Protein AF-A0A7V2SRT3-F1 (afdb_monomer)

Secondary structure (DSSP, 8-state):
-HHHHHHHHHSS-HHHHHHHHHHHHHHHHHTSTTS-HHHHHHHTT-S-HHHHHHHHHHHHSS-GGGT-----

Foldseek 3Di:
DVQVVCCVPVVDHPVVVLLVQLLVQLVVVLVVLPDDLVVSCVVSPHPDSVVSQVSNCVVPVDGSVVSRPDPD

Sequence (72 aa):
ALYRKVKKELNISPSNYIQKIRLEIAKQLLDKKSITVSEIAYASGFESLSYFSKSFKNKYGHKPSSISANSH

Radius of gyration: 13.69 Å; Cα contacts (8 Å, |Δi|>4): 60; chains: 1; bounding box: 29×21×43 Å

Mean predicted aligned error: 7.66 Å

pLDDT: mean 81.16, std 14.63, range [42.75, 94.81]

Structure (mmCIF, N/CA/C/O backbone):
data_AF-A0A7V2SRT3-F1
#
_entry.id   AF-A0A7V2SRT3-F1
#
loop_
_atom_site.group_PDB
_atom_site.id
_atom_site.type_symbol
_atom_site.label_atom_id
_atom_site.label_alt_id
_atom_site.label_comp_id
_atom_site.label_asym_id
_atom_site.label_entity_id
_atom_site.label_seq_id
_atom_site.pdbx_PDB_ins_code
_atom_site.Cartn_x
_atom_site.Cartn_y
_atom_site.Cartn_z
_atom_site.occupancy
_atom_site.B_iso_or_equiv
_atom_site.auth_seq_id
_atom_site.auth_comp_id
_atom_si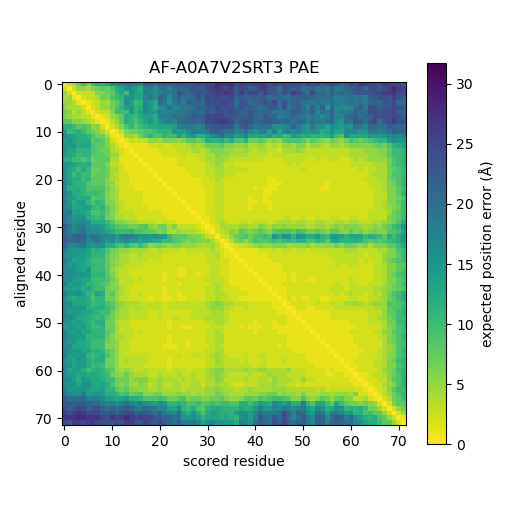te.auth_asym_id
_atom_site.auth_atom_id
_atom_site.pdbx_PDB_model_num
ATOM 1 N N . ALA A 1 1 ? 10.416 -7.429 -26.352 1.00 57.81 1 ALA A N 1
ATOM 2 C CA . ALA A 1 1 ? 10.146 -6.181 -27.107 1.00 57.81 1 ALA A CA 1
ATOM 3 C C . ALA A 1 1 ? 9.227 -5.203 -26.355 1.00 57.81 1 ALA A C 1
ATOM 5 O O . ALA A 1 1 ? 9.582 -4.033 -26.250 1.00 57.81 1 ALA A O 1
ATOM 6 N N . LEU A 1 2 ? 8.106 -5.658 -25.774 1.00 61.41 2 LEU A N 1
ATOM 7 C CA . LEU A 1 2 ? 7.123 -4.796 -25.091 1.00 61.41 2 LEU A CA 1
ATOM 8 C C . LEU A 1 2 ? 7.696 -4.027 -23.879 1.00 61.41 2 LEU A C 1
ATOM 10 O O . LEU A 1 2 ? 7.485 -2.825 -23.746 1.00 61.41 2 LEU A O 1
ATOM 14 N N . TYR A 1 3 ? 8.533 -4.690 -23.073 1.00 56.81 3 TYR A N 1
ATOM 15 C CA . TYR A 1 3 ? 9.164 -4.126 -21.868 1.00 56.81 3 TYR A CA 1
ATOM 16 C C . TYR A 1 3 ? 9.981 -2.846 -22.130 1.00 56.81 3 TYR A C 1
ATOM 18 O O . TYR A 1 3 ? 10.021 -1.930 -21.311 1.00 56.81 3 TYR A O 1
ATOM 26 N N . ARG A 1 4 ? 10.621 -2.761 -23.304 1.00 58.38 4 ARG A N 1
ATOM 27 C CA . ARG A 1 4 ? 11.484 -1.633 -23.686 1.00 58.38 4 ARG A CA 1
ATOM 28 C C . ARG A 1 4 ? 10.686 -0.419 -24.167 1.00 58.38 4 ARG A C 1
ATOM 30 O O . ARG A 1 4 ? 11.120 0.702 -23.931 1.00 58.38 4 ARG A O 1
ATOM 37 N N . LYS A 1 5 ? 9.538 -0.639 -24.818 1.00 58.28 5 LYS A N 1
ATOM 38 C CA . LYS A 1 5 ? 8.657 0.437 -25.306 1.00 58.28 5 LYS A CA 1
ATOM 39 C C . LYS A 1 5 ? 7.970 1.154 -24.140 1.00 58.28 5 LYS A C 1
ATOM 41 O O . LYS A 1 5 ? 8.046 2.371 -24.056 1.00 58.28 5 LYS A O 1
ATOM 46 N N . VAL A 1 6 ? 7.437 0.389 -23.185 1.00 58.59 6 VAL A N 1
ATOM 47 C CA . VAL A 1 6 ? 6.782 0.917 -21.971 1.00 58.59 6 VAL A CA 1
ATOM 48 C C . VAL A 1 6 ? 7.748 1.776 -21.142 1.00 58.59 6 VAL A C 1
ATOM 50 O O . VAL A 1 6 ? 7.390 2.869 -20.714 1.00 58.59 6 VAL A O 1
ATOM 53 N N . LYS A 1 7 ? 9.005 1.337 -20.980 1.00 51.81 7 LYS A N 1
ATOM 54 C CA . LYS A 1 7 ? 10.029 2.091 -20.234 1.00 51.81 7 LYS A CA 1
ATOM 55 C C . LYS A 1 7 ? 10.418 3.416 -20.911 1.00 51.81 7 LYS A C 1
ATOM 57 O O . LYS A 1 7 ? 10.767 4.362 -20.214 1.00 51.81 7 LYS A O 1
ATOM 62 N N . LYS A 1 8 ? 10.388 3.473 -22.249 1.00 56.59 8 LYS A N 1
ATOM 63 C CA . LYS A 1 8 ? 10.829 4.641 -23.029 1.00 56.59 8 LYS A CA 1
ATOM 64 C C . LYS A 1 8 ? 9.771 5.749 -23.091 1.00 56.59 8 LYS A C 1
ATOM 66 O O . LYS A 1 8 ? 10.147 6.908 -23.183 1.00 56.59 8 L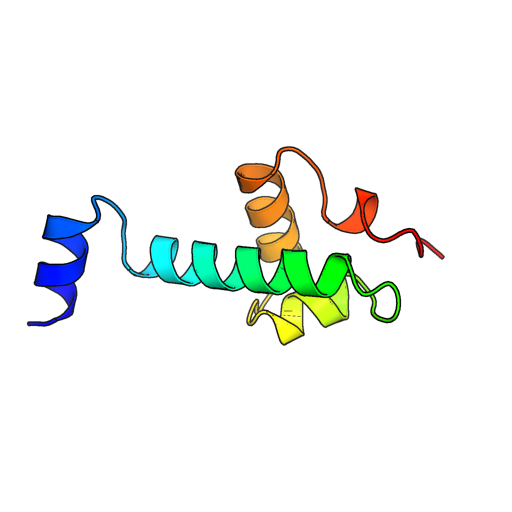YS A O 1
ATOM 71 N N . GLU A 1 9 ? 8.485 5.404 -23.014 1.00 58.09 9 GLU A N 1
ATOM 72 C CA . GLU A 1 9 ? 7.394 6.388 -23.110 1.00 58.09 9 GLU A CA 1
ATOM 73 C C . GLU A 1 9 ? 6.851 6.863 -21.759 1.00 58.09 9 GLU A C 1
ATOM 75 O O . GLU A 1 9 ? 6.374 7.987 -21.660 1.00 58.09 9 GLU A O 1
ATOM 80 N N . LEU A 1 10 ? 6.937 6.048 -20.701 1.00 61.19 10 LEU A N 1
ATOM 81 C CA . LEU A 1 10 ? 6.297 6.379 -19.420 1.00 61.19 10 LEU A CA 1
ATOM 82 C C . LEU A 1 10 ? 7.261 6.917 -18.352 1.00 61.19 10 LEU A C 1
ATOM 84 O O . LEU A 1 10 ? 6.811 7.290 -17.273 1.00 61.19 10 LEU A O 1
ATOM 88 N N . ASN A 1 11 ? 8.573 6.951 -18.617 1.00 65.75 11 ASN A N 1
ATOM 89 C CA . ASN A 1 11 ? 9.630 7.357 -17.671 1.00 65.75 11 ASN A CA 1
ATOM 90 C C . ASN A 1 11 ? 9.564 6.663 -16.287 1.00 65.75 11 ASN A C 1
ATOM 92 O O . ASN A 1 11 ? 10.199 7.081 -15.321 1.00 65.75 11 ASN A O 1
ATOM 96 N N . ILE A 1 12 ? 8.798 5.574 -16.192 1.00 69.44 12 ILE A N 1
ATOM 97 C CA . ILE A 1 12 ? 8.593 4.762 -14.997 1.00 69.44 12 ILE A CA 1
ATOM 98 C C . ILE A 1 12 ? 8.841 3.299 -15.349 1.00 69.44 12 ILE A C 1
ATOM 100 O O . ILE A 1 12 ? 8.570 2.835 -16.459 1.00 69.44 12 ILE A O 1
ATOM 104 N N . SER A 1 13 ? 9.367 2.554 -14.381 1.00 82.69 13 SER A N 1
ATOM 105 C CA . SER A 1 13 ? 9.466 1.100 -14.486 1.00 82.69 13 SER A CA 1
ATOM 106 C C . SER A 1 13 ? 8.065 0.488 -14.659 1.00 82.69 13 SER A C 1
ATOM 108 O O . SER A 1 13 ? 7.135 0.941 -13.984 1.00 82.69 13 SER A O 1
ATOM 110 N N . PRO A 1 14 ? 7.897 -0.571 -15.472 1.00 79.06 14 PRO A N 1
ATOM 111 C CA . PRO A 1 14 ? 6.653 -1.341 -15.536 1.00 79.06 14 PRO A CA 1
ATOM 112 C C . PRO A 1 14 ? 6.128 -1.756 -14.153 1.00 79.06 14 PRO A C 1
ATOM 114 O O . PRO A 1 14 ? 4.929 -1.677 -13.899 1.00 79.06 14 PRO A O 1
ATOM 117 N N . SER A 1 15 ? 7.020 -2.095 -13.219 1.00 84.19 15 SER A N 1
ATOM 118 C CA . SER A 1 15 ? 6.656 -2.420 -11.834 1.00 84.19 15 SER A CA 1
ATOM 119 C C . SER A 1 15 ? 6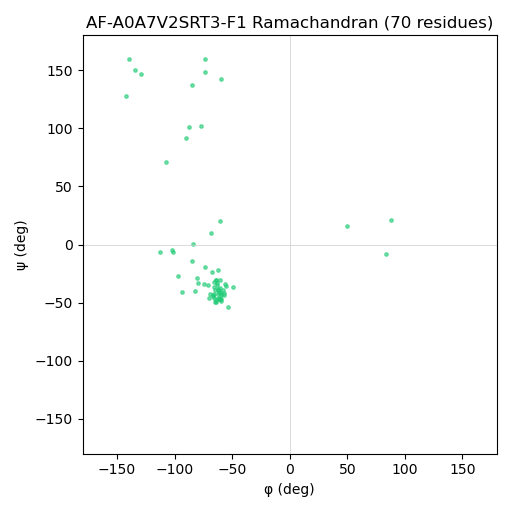.009 -1.238 -11.103 1.00 84.19 15 SER A C 1
ATOM 121 O O . SER A 1 15 ? 5.047 -1.425 -10.364 1.00 84.19 15 SER A O 1
ATOM 123 N N . ASN A 1 16 ? 6.487 -0.012 -11.343 1.00 85.94 16 ASN A N 1
ATOM 124 C CA . ASN A 1 16 ? 5.911 1.201 -10.753 1.00 85.94 16 ASN A CA 1
ATOM 125 C C . ASN A 1 16 ? 4.545 1.517 -11.367 1.00 85.94 16 ASN A C 1
ATOM 127 O O . ASN A 1 16 ? 3.652 1.989 -10.668 1.00 85.94 16 ASN A O 1
ATOM 131 N N . TYR A 1 17 ? 4.369 1.240 -12.661 1.00 87.44 17 TYR A N 1
ATOM 132 C CA . TYR A 1 17 ? 3.079 1.402 -13.323 1.00 87.44 17 TYR A CA 1
ATOM 133 C C . TYR A 1 17 ? 2.034 0.424 -12.771 1.00 87.44 17 TYR A C 1
ATOM 135 O O . TYR A 1 17 ? 0.945 0.844 -12.391 1.00 87.44 17 TYR A O 1
ATOM 143 N N . ILE A 1 18 ? 2.397 -0.854 -12.619 1.00 89.81 18 ILE A N 1
ATOM 144 C CA . ILE A 1 18 ? 1.534 -1.860 -11.982 1.00 89.81 18 ILE A CA 1
ATOM 145 C C . ILE A 1 18 ? 1.210 -1.441 -10.547 1.00 89.81 18 ILE A C 1
ATOM 147 O O . ILE A 1 18 ? 0.047 -1.444 -10.157 1.00 89.81 18 ILE A O 1
ATOM 151 N N . GLN A 1 19 ? 2.214 -1.022 -9.772 1.00 92.56 19 GLN A N 1
ATOM 152 C CA . GLN A 1 19 ? 1.996 -0.537 -8.410 1.00 92.56 19 GLN A CA 1
ATOM 153 C C . GLN A 1 19 ? 1.007 0.637 -8.375 1.00 92.56 19 GLN A C 1
ATOM 155 O O . GLN A 1 19 ? 0.134 0.662 -7.512 1.00 92.56 19 GLN A O 1
ATOM 160 N N . LYS A 1 20 ? 1.108 1.587 -9.312 1.00 91.44 20 LYS A N 1
ATOM 161 C CA . LYS A 1 20 ? 0.176 2.716 -9.411 1.00 91.44 20 LYS A CA 1
ATOM 162 C C . LYS A 1 20 ? -1.261 2.239 -9.641 1.00 91.44 20 LYS A C 1
ATOM 164 O O . LYS A 1 20 ? -2.144 2.688 -8.920 1.00 91.44 20 LYS A O 1
ATOM 169 N N . ILE A 1 21 ? -1.477 1.304 -10.568 1.00 94.00 21 ILE A N 1
ATOM 170 C CA . ILE A 1 21 ? -2.806 0.727 -10.832 1.00 94.00 21 ILE A CA 1
ATOM 171 C C . ILE A 1 21 ? -3.358 0.035 -9.580 1.00 94.00 21 ILE A C 1
ATOM 173 O O . ILE A 1 21 ? -4.493 0.289 -9.184 1.00 94.00 21 ILE A O 1
ATOM 177 N N . ARG A 1 22 ? -2.546 -0.792 -8.907 1.00 94.81 22 ARG A N 1
ATOM 178 C CA . ARG A 1 22 ? -2.951 -1.463 -7.660 1.00 94.81 22 ARG A CA 1
ATOM 179 C C . ARG A 1 22 ? -3.375 -0.448 -6.588 1.00 94.81 22 ARG A C 1
ATOM 181 O O . ARG A 1 22 ? -4.399 -0.622 -5.938 1.00 94.81 22 ARG A O 1
ATOM 188 N N . LEU A 1 23 ? -2.628 0.647 -6.432 1.00 94.06 23 LEU A N 1
ATOM 189 C CA . LEU A 1 23 ? -2.963 1.719 -5.485 1.00 94.06 23 LEU A CA 1
ATOM 190 C C . LEU A 1 23 ? -4.262 2.459 -5.842 1.00 94.06 23 LEU A C 1
ATOM 192 O O . LEU A 1 23 ? -5.021 2.809 -4.940 1.00 94.06 23 LEU A O 1
ATOM 196 N N . GLU A 1 24 ? -4.538 2.673 -7.129 1.00 93.19 24 GLU A N 1
ATOM 197 C CA . GLU A 1 24 ? -5.787 3.291 -7.590 1.00 93.19 24 GLU A CA 1
ATOM 198 C C . GLU A 1 24 ? -7.003 2.404 -7.289 1.00 93.19 24 GLU A C 1
ATOM 200 O O . GLU A 1 24 ? -7.998 2.900 -6.759 1.00 93.19 24 GLU A O 1
ATOM 205 N N . ILE A 1 25 ? -6.895 1.092 -7.522 1.00 93.12 25 ILE A N 1
ATOM 206 C CA . ILE A 1 25 ? -7.929 0.114 -7.148 1.00 93.12 25 ILE A CA 1
ATOM 207 C C . ILE A 1 25 ? -8.141 0.118 -5.631 1.0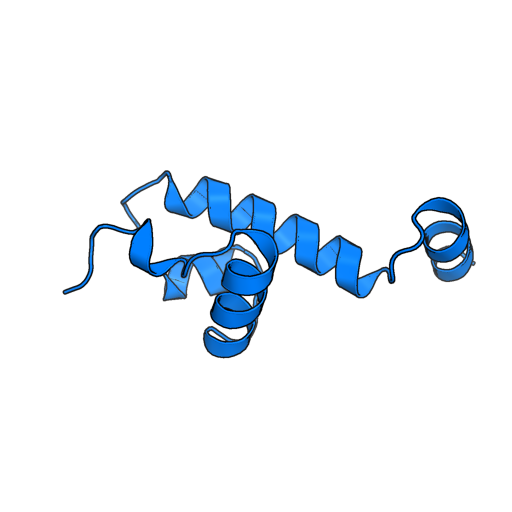0 93.12 25 ILE A C 1
ATOM 209 O O . ILE A 1 25 ? -9.273 0.209 -5.161 1.00 93.12 25 ILE A O 1
ATOM 213 N N . ALA A 1 26 ? -7.058 0.078 -4.848 1.00 92.44 26 ALA A N 1
ATOM 214 C CA . ALA A 1 26 ? -7.144 0.111 -3.391 1.00 92.44 26 ALA A CA 1
ATOM 215 C C . ALA A 1 26 ? -7.863 1.365 -2.874 1.00 92.44 26 ALA A C 1
ATOM 217 O O . ALA A 1 26 ? -8.656 1.277 -1.942 1.00 92.44 26 ALA A O 1
ATOM 218 N N . LYS A 1 27 ? -7.630 2.527 -3.496 1.00 90.31 27 LYS A N 1
ATOM 219 C CA . LYS A 1 27 ? -8.333 3.769 -3.157 1.00 90.31 27 LYS A CA 1
ATOM 220 C C . LYS A 1 27 ? -9.840 3.660 -3.412 1.00 90.31 27 LYS A C 1
ATOM 222 O O . LYS A 1 27 ? -10.616 4.017 -2.537 1.00 90.31 27 LYS A O 1
ATOM 227 N N . GLN A 1 28 ? -10.249 3.122 -4.560 1.00 89.56 28 GLN A N 1
ATOM 228 C CA . GLN A 1 28 ? -11.672 2.917 -4.871 1.00 89.56 28 GLN A CA 1
ATOM 229 C C . GLN A 1 28 ? -12.351 1.941 -3.902 1.00 89.56 28 GLN A C 1
ATOM 231 O O . GLN A 1 28 ? -13.537 2.073 -3.604 1.00 89.56 28 GLN A O 1
ATOM 236 N N . LEU A 1 29 ? -11.607 0.942 -3.425 1.00 87.81 29 LEU A N 1
ATOM 237 C CA . LEU A 1 29 ? -12.089 -0.014 -2.436 1.00 87.81 29 LEU A CA 1
ATOM 238 C C . LEU A 1 29 ? -12.173 0.594 -1.029 1.00 87.81 29 LEU A C 1
ATOM 240 O O . LEU A 1 29 ? -13.101 0.266 -0.304 1.00 87.81 29 LEU A O 1
ATOM 244 N N . LEU A 1 30 ? -11.269 1.509 -0.661 1.00 84.19 30 LEU A N 1
ATOM 245 C CA . LEU A 1 30 ? -11.320 2.230 0.621 1.00 84.19 30 LEU A CA 1
ATOM 246 C C . LEU A 1 30 ? -12.555 3.128 0.752 1.00 84.19 30 LEU A C 1
ATOM 248 O O . LEU A 1 30 ? -13.066 3.293 1.859 1.00 84.19 30 LEU A O 1
ATOM 252 N N . ASP A 1 31 ? -13.061 3.664 -0.360 1.00 76.12 31 ASP A N 1
ATOM 253 C CA . ASP A 1 31 ? -14.304 4.445 -0.369 1.00 76.12 31 ASP A CA 1
ATOM 254 C C . ASP A 1 31 ? -15.532 3.566 -0.052 1.00 76.12 31 ASP A C 1
ATOM 256 O O . ASP A 1 31 ? -16.546 4.042 0.466 1.00 76.12 31 ASP A O 1
ATOM 260 N N . LYS A 1 32 ? -15.435 2.253 -0.300 1.00 71.50 32 LYS A N 1
ATOM 261 C CA . LYS A 1 32 ? -16.456 1.260 0.045 1.00 71.50 32 LYS A CA 1
ATOM 262 C C . LYS A 1 32 ? -16.159 0.725 1.451 1.00 71.50 32 LYS A C 1
ATOM 264 O O . LYS A 1 32 ? -15.420 -0.238 1.614 1.00 71.50 32 LYS A O 1
ATOM 269 N N . LYS A 1 33 ? -16.746 1.347 2.483 1.00 68.44 33 LYS A N 1
ATOM 270 C CA . LYS A 1 33 ? -16.532 1.080 3.932 1.00 68.44 33 LYS A CA 1
ATOM 271 C C . LYS A 1 33 ? -16.883 -0.342 4.440 1.00 68.44 33 LYS A C 1
ATOM 273 O O . LYS A 1 33 ? -17.124 -0.523 5.628 1.00 68.44 33 LYS A O 1
ATOM 278 N N . SER A 1 34 ? -16.957 -1.345 3.572 1.00 76.00 34 SER A N 1
ATOM 279 C CA . SER A 1 34 ? -17.418 -2.700 3.889 1.00 76.00 34 SER A CA 1
ATOM 280 C C . SER A 1 34 ? -16.299 -3.723 4.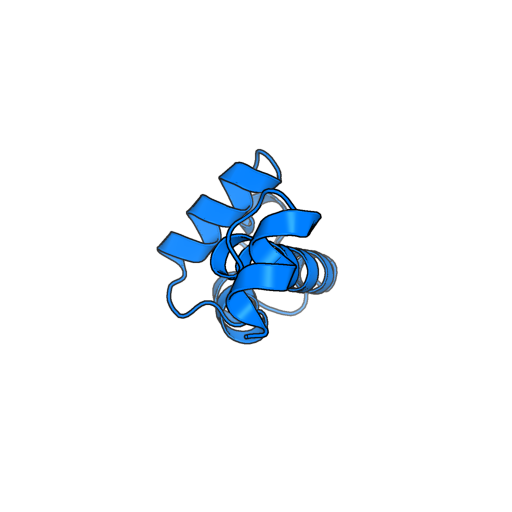084 1.00 76.00 34 SER A C 1
ATOM 282 O O . SER A 1 34 ? -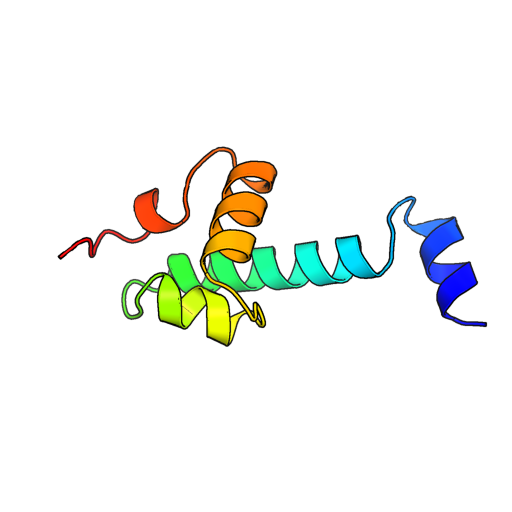16.601 -4.858 4.431 1.00 76.00 34 SER A O 1
ATOM 284 N N . ILE A 1 35 ? -15.037 -3.364 3.827 1.00 83.38 35 ILE A N 1
ATOM 285 C CA . ILE A 1 35 ? -13.895 -4.287 3.900 1.00 83.38 35 ILE A CA 1
ATOM 286 C C . ILE A 1 35 ? -12.707 -3.661 4.635 1.00 83.38 35 ILE A C 1
ATOM 288 O O . ILE A 1 35 ? -12.516 -2.443 4.644 1.00 83.38 35 ILE A O 1
ATOM 292 N N . THR A 1 36 ? -11.913 -4.508 5.281 1.00 88.31 36 THR A N 1
ATOM 293 C CA . THR A 1 36 ? -10.740 -4.125 6.071 1.00 88.31 36 THR A CA 1
ATOM 294 C C . THR A 1 36 ? -9.568 -3.701 5.186 1.00 88.31 36 THR A C 1
ATOM 296 O O . THR A 1 36 ? -9.453 -4.091 4.024 1.00 88.31 36 THR A O 1
ATOM 299 N N . VAL A 1 37 ? -8.620 -2.949 5.755 1.00 88.69 37 VAL A N 1
ATOM 300 C CA . VAL A 1 37 ? -7.382 -2.544 5.057 1.00 88.69 37 VAL A CA 1
ATOM 301 C C . VAL A 1 37 ? -6.605 -3.752 4.517 1.00 88.69 37 VAL A C 1
ATOM 303 O O . VAL A 1 37 ? -6.027 -3.677 3.432 1.00 88.69 37 VAL A O 1
ATOM 306 N N . SER A 1 38 ? -6.608 -4.867 5.251 1.00 90.62 38 SER A N 1
ATOM 307 C CA . SER A 1 38 ? -5.972 -6.121 4.841 1.00 90.62 38 SER A CA 1
ATOM 308 C C . SER A 1 38 ? -6.632 -6.711 3.599 1.00 90.62 38 SER A C 1
ATOM 310 O O . SER A 1 38 ? -5.945 -7.009 2.625 1.00 90.62 38 SER A O 1
ATOM 312 N N . GLU A 1 39 ? -7.960 -6.820 3.592 1.00 89.88 39 GLU A N 1
ATOM 313 C CA . GLU A 1 39 ? -8.716 -7.319 2.438 1.00 89.88 39 GLU A CA 1
ATOM 314 C C . GLU A 1 39 ? -8.533 -6.421 1.216 1.00 89.88 39 GLU A C 1
ATOM 316 O O . GLU A 1 39 ? -8.341 -6.920 0.112 1.00 89.88 39 GLU A O 1
ATOM 321 N N . ILE A 1 40 ? -8.497 -5.101 1.411 1.00 91.81 40 ILE A N 1
ATOM 322 C CA . ILE A 1 40 ? -8.229 -4.135 0.341 1.00 91.81 40 ILE A CA 1
ATOM 323 C C . ILE A 1 40 ? -6.834 -4.342 -0.254 1.00 91.81 40 ILE A C 1
ATOM 325 O O . ILE A 1 40 ? -6.674 -4.296 -1.477 1.00 91.81 40 I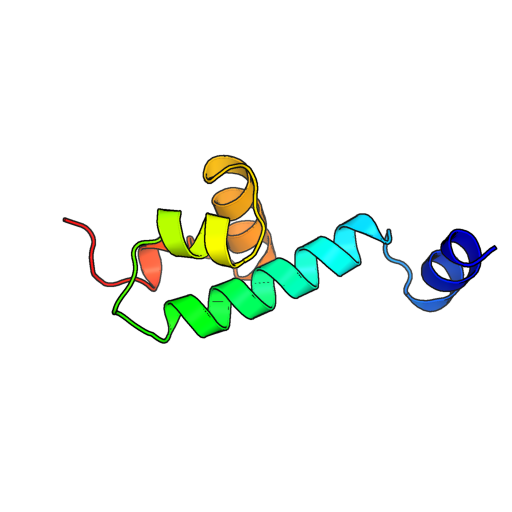LE A O 1
ATOM 329 N N . ALA A 1 41 ? -5.818 -4.582 0.579 1.00 92.88 41 ALA A N 1
ATOM 330 C CA . ALA A 1 41 ? -4.461 -4.842 0.108 1.00 92.88 41 ALA A CA 1
ATOM 331 C C . ALA A 1 41 ? -4.429 -6.077 -0.808 1.00 92.88 41 ALA A C 1
ATOM 333 O O . ALA A 1 41 ? -3.914 -6.002 -1.924 1.00 92.88 41 ALA A O 1
ATOM 334 N N . TYR A 1 42 ? -5.046 -7.182 -0.385 1.00 93.38 42 TYR A N 1
ATOM 335 C CA . TYR A 1 42 ? -5.080 -8.408 -1.182 1.00 93.38 42 TYR A CA 1
ATOM 336 C C . TYR A 1 42 ? -5.958 -8.271 -2.434 1.00 93.38 42 TYR A C 1
ATOM 338 O O . TYR A 1 42 ? -5.526 -8.643 -3.524 1.00 93.38 42 TYR A O 1
ATOM 346 N N . ALA A 1 43 ? -7.139 -7.656 -2.325 1.00 91.62 43 ALA A N 1
ATOM 347 C CA . ALA A 1 43 ? -8.057 -7.433 -3.446 1.00 91.62 43 ALA A CA 1
ATOM 348 C C . ALA A 1 43 ? -7.475 -6.504 -4.524 1.00 91.62 43 ALA A C 1
ATOM 350 O O . ALA A 1 43 ? -7.771 -6.648 -5.708 1.00 91.62 43 ALA A O 1
ATOM 351 N N . SER A 1 44 ? -6.610 -5.567 -4.131 1.00 92.88 44 SER A N 1
ATOM 352 C CA . SER A 1 44 ? -5.868 -4.711 -5.061 1.00 92.88 44 SER A CA 1
ATOM 353 C C . SER A 1 44 ? -4.590 -5.357 -5.613 1.00 92.88 44 SER A C 1
ATOM 355 O O . SER A 1 44 ? -3.896 -4.745 -6.424 1.00 92.88 44 SER A O 1
ATOM 357 N N . GLY A 1 45 ? -4.276 -6.596 -5.222 1.00 92.38 45 GLY A N 1
ATOM 358 C CA . GLY A 1 45 ? -3.163 -7.378 -5.759 1.00 92.38 45 GLY A CA 1
ATOM 359 C C . GLY A 1 45 ? -1.824 -7.165 -5.051 1.00 92.38 45 GLY A C 1
ATOM 360 O O . GLY A 1 45 ? -0.778 -7.412 -5.653 1.00 92.38 45 GLY A O 1
ATOM 361 N N . PHE A 1 46 ? -1.807 -6.677 -3.809 1.00 94.31 46 PHE A N 1
ATOM 362 C CA . PHE A 1 46 ? -0.602 -6.691 -2.977 1.00 94.31 46 PHE A CA 1
ATOM 363 C C . PHE A 1 46 ? -0.456 -8.028 -2.250 1.00 94.31 46 PHE A C 1
ATOM 365 O O . PHE A 1 46 ? -1.402 -8.544 -1.671 1.00 94.31 46 PHE A O 1
ATOM 372 N N . GLU A 1 47 ? 0.768 -8.546 -2.218 1.00 92.00 47 GLU A N 1
ATOM 373 C CA . GLU A 1 47 ? 1.116 -9.777 -1.491 1.00 92.00 47 GLU A CA 1
ATOM 374 C C . GLU A 1 47 ? 1.435 -9.512 -0.011 1.00 92.00 47 GLU A C 1
ATOM 376 O O . GLU A 1 47 ? 1.506 -10.432 0.796 1.00 92.00 47 GLU A O 1
ATOM 381 N N . SER A 1 48 ? 1.649 -8.246 0.362 1.00 93.44 48 SER A N 1
ATOM 382 C CA . SER A 1 48 ? 2.018 -7.849 1.719 1.00 93.44 48 SER A CA 1
ATOM 383 C C . SER A 1 48 ? 1.341 -6.548 2.129 1.00 93.44 48 SER A C 1
ATOM 385 O O . SER A 1 48 ? 1.492 -5.513 1.470 1.00 93.44 48 SER A O 1
ATOM 387 N N . LEU A 1 49 ? 0.678 -6.584 3.288 1.00 91.81 49 LEU A N 1
ATOM 388 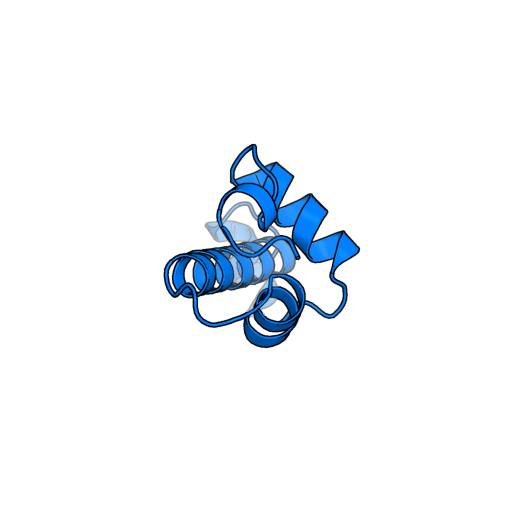C CA . LEU A 1 49 ? 0.048 -5.426 3.922 1.00 91.81 49 LEU A CA 1
ATOM 389 C C . LEU A 1 49 ? 1.052 -4.315 4.264 1.00 91.81 49 LEU A C 1
ATOM 391 O O . LEU A 1 49 ? 0.751 -3.128 4.116 1.00 91.81 49 LEU A O 1
ATOM 395 N N . SER A 1 50 ? 2.261 -4.683 4.690 1.00 92.19 50 SER A N 1
ATOM 396 C CA . SER A 1 50 ? 3.326 -3.732 5.027 1.00 92.19 50 SER A CA 1
ATOM 397 C C . SER A 1 50 ? 3.810 -2.980 3.789 1.00 92.19 50 SER A C 1
ATOM 399 O O . SER A 1 50 ? 3.970 -1.756 3.822 1.00 92.19 50 SER A O 1
ATOM 401 N N . TYR A 1 51 ? 3.996 -3.698 2.675 1.00 92.81 51 TYR A N 1
ATOM 402 C CA . TYR A 1 51 ? 4.381 -3.085 1.406 1.00 92.81 51 TYR A CA 1
ATOM 403 C C . TYR A 1 51 ? 3.267 -2.192 0.860 1.00 92.81 51 TYR A C 1
ATOM 405 O O . TYR A 1 51 ? 3.530 -1.046 0.499 1.00 92.81 51 TYR A O 1
ATOM 413 N N . PHE A 1 52 ? 2.021 -2.671 0.897 1.00 94.12 52 PHE A N 1
ATOM 414 C CA . PHE A 1 52 ? 0.847 -1.878 0.549 1.00 94.12 52 PHE A CA 1
ATOM 415 C C . PHE A 1 52 ? 0.787 -0.574 1.347 1.00 94.12 52 PHE A C 1
ATOM 417 O O . PHE A 1 52 ? 0.752 0.505 0.763 1.00 94.12 52 PHE A O 1
ATOM 424 N N . SER A 1 53 ? 0.851 -0.659 2.677 1.00 92.31 53 SER A N 1
ATOM 425 C CA . SER A 1 53 ? 0.726 0.500 3.564 1.00 92.31 53 SER A CA 1
ATOM 426 C C . SER A 1 53 ? 1.820 1.538 3.310 1.00 92.31 53 SER A C 1
ATOM 428 O O . SER A 1 53 ? 1.541 2.739 3.285 1.00 92.31 53 SER A O 1
ATOM 430 N N . LYS A 1 54 ? 3.062 1.090 3.076 1.00 93.44 54 LYS A N 1
ATOM 431 C CA . LYS A 1 54 ? 4.185 1.970 2.727 1.00 93.44 54 LYS A CA 1
ATOM 432 C C . LYS A 1 54 ? 3.960 2.643 1.375 1.00 93.44 54 LYS A C 1
ATOM 434 O O . LYS A 1 54 ? 4.080 3.861 1.279 1.00 93.44 54 LYS A O 1
ATOM 439 N N . SER A 1 55 ? 3.604 1.877 0.347 1.00 93.25 55 SER A N 1
ATOM 440 C CA . SER A 1 55 ? 3.374 2.406 -1.000 1.00 93.25 55 SER A CA 1
ATOM 441 C C . SER A 1 55 ? 2.174 3.350 -1.061 1.00 93.25 55 SER A C 1
ATOM 443 O O . SER A 1 55 ? 2.250 4.394 -1.706 1.00 93.25 55 SER A O 1
ATOM 445 N N . PHE A 1 56 ? 1.099 3.041 -0.337 1.00 93.44 56 PHE A N 1
ATOM 446 C CA . PHE A 1 56 ? -0.085 3.887 -0.232 1.00 93.44 56 PHE A CA 1
ATOM 447 C C . PHE A 1 56 ? 0.245 5.214 0.453 1.00 93.44 56 PHE A C 1
ATOM 449 O O . PHE A 1 56 ? -0.043 6.276 -0.098 1.00 93.44 56 PHE A O 1
ATOM 456 N N . LYS A 1 57 ? 0.952 5.172 1.593 1.00 92.94 57 LYS A N 1
ATOM 457 C CA . LYS A 1 57 ? 1.431 6.384 2.270 1.00 92.94 57 LYS A CA 1
ATOM 458 C C . LYS A 1 57 ? 2.349 7.211 1.375 1.00 92.94 57 LYS A C 1
ATOM 460 O O . LYS A 1 57 ? 2.194 8.424 1.319 1.00 92.94 57 LYS A O 1
ATOM 465 N N . ASN A 1 58 ? 3.270 6.580 0.652 1.00 92.50 58 ASN A N 1
ATOM 466 C CA . ASN A 1 58 ? 4.171 7.292 -0.255 1.00 92.50 58 ASN A CA 1
ATOM 467 C C . ASN A 1 58 ? 3.417 7.990 -1.396 1.00 92.50 58 ASN A C 1
ATOM 469 O O . ASN A 1 58 ? 3.822 9.065 -1.826 1.00 92.50 58 ASN A O 1
ATOM 473 N N . LYS A 1 59 ? 2.330 7.389 -1.895 1.00 91.38 59 LYS A N 1
ATOM 474 C CA . LYS A 1 59 ? 1.546 7.934 -3.008 1.00 91.38 59 LYS A CA 1
ATOM 475 C C . LYS A 1 59 ? 0.545 9.008 -2.581 1.00 91.38 59 LYS A C 1
ATOM 477 O O . LYS A 1 59 ? 0.365 9.974 -3.318 1.00 91.38 59 LYS A O 1
ATOM 482 N N . TYR A 1 60 ? -0.122 8.820 -1.444 1.00 90.62 60 TYR A N 1
ATOM 483 C CA . TYR A 1 60 ? -1.253 9.648 -1.009 1.00 90.62 60 TYR A CA 1
ATOM 484 C C . TYR A 1 60 ? -0.956 10.499 0.235 1.00 90.62 60 TYR A C 1
ATOM 486 O O . TYR A 1 60 ? -1.784 11.313 0.630 1.00 90.62 60 TYR A O 1
ATOM 494 N N . GLY A 1 61 ? 0.203 10.333 0.873 1.00 89.94 61 GLY A N 1
ATOM 495 C CA . GLY A 1 61 ? 0.637 11.111 2.040 1.00 89.94 61 GLY A CA 1
ATOM 496 C C . GLY A 1 61 ? 0.104 10.618 3.391 1.00 89.94 61 GLY A C 1
ATOM 497 O O . GLY A 1 61 ? 0.572 11.067 4.433 1.00 89.94 61 GLY A O 1
ATOM 498 N N . HIS A 1 62 ? -0.824 9.662 3.407 1.00 86.88 62 HIS A N 1
ATOM 499 C CA . HIS A 1 62 ? -1.467 9.146 4.618 1.00 86.88 62 HIS A CA 1
ATOM 500 C C . HIS A 1 62 ? -1.642 7.628 4.545 1.00 86.88 62 HIS A C 1
ATOM 502 O O . HIS A 1 62 ? -1.556 7.028 3.475 1.00 86.88 62 HIS A O 1
ATOM 508 N N . LYS A 1 63 ? -1.824 6.983 5.701 1.00 86.94 63 LYS A N 1
ATOM 509 C CA . LYS A 1 63 ? -2.010 5.530 5.762 1.00 86.94 63 LYS A CA 1
ATOM 510 C C . LYS A 1 63 ? -3.416 5.164 5.265 1.00 86.94 63 LYS A C 1
ATOM 512 O O . LYS A 1 63 ? -4.351 5.917 5.524 1.00 86.94 63 LYS A O 1
ATOM 517 N N . PRO A 1 64 ? -3.595 3.993 4.637 1.00 84.56 64 PRO A N 1
ATOM 518 C CA . PRO A 1 64 ? -4.918 3.530 4.211 1.00 84.56 64 PRO A CA 1
ATOM 519 C C . PRO A 1 64 ? -5.892 3.374 5.396 1.00 84.56 64 PRO A C 1
ATOM 521 O O . PRO A 1 64 ? -7.075 3.670 5.262 1.00 84.56 64 PRO A O 1
ATOM 524 N N . SER A 1 65 ? -5.381 3.041 6.589 1.00 81.88 65 SER A N 1
ATOM 525 C CA . SER A 1 65 ? -6.158 2.989 7.837 1.00 81.88 65 SER A CA 1
ATOM 526 C C . SER A 1 65 ? -6.759 4.332 8.263 1.00 81.88 65 SER A C 1
ATOM 528 O O . SER A 1 65 ? -7.711 4.350 9.028 1.00 81.88 65 SER A O 1
ATOM 530 N N . SER A 1 66 ? -6.221 5.462 7.791 1.00 78.50 66 SER A N 1
ATOM 531 C CA . SER A 1 66 ? -6.790 6.787 8.065 1.00 78.50 66 SER A CA 1
ATOM 532 C C . SER A 1 66 ? -8.074 7.051 7.270 1.00 78.50 66 SER A C 1
ATOM 534 O O . SER A 1 66 ? -8.828 7.943 7.638 1.00 78.50 66 SER A O 1
ATOM 536 N N . ILE A 1 67 ? -8.315 6.301 6.186 1.00 73.25 67 ILE A N 1
ATOM 537 C CA . ILE A 1 67 ? -9.530 6.407 5.364 1.00 73.25 67 ILE A CA 1
ATOM 538 C C . ILE A 1 67 ? -10.581 5.393 5.831 1.00 73.25 67 ILE A C 1
ATOM 540 O O . ILE A 1 67 ? -11.767 5.716 5.914 1.00 73.25 67 ILE A O 1
ATOM 544 N N . SER A 1 68 ? -10.163 4.166 6.160 1.00 66.44 68 SER A N 1
ATOM 545 C CA . SER A 1 68 ? -11.081 3.137 6.648 1.00 66.44 68 SER A CA 1
ATOM 546 C C . SER A 1 68 ? -11.445 3.397 8.115 1.00 66.44 68 SER A C 1
ATOM 548 O O . SER A 1 68 ? -10.682 3.079 9.025 1.00 66.44 68 SER A O 1
ATOM 550 N N . ALA A 1 69 ? -12.636 3.937 8.355 1.00 53.16 69 ALA A N 1
ATOM 551 C CA . ALA A 1 69 ? -13.154 4.257 9.689 1.00 53.16 69 ALA A CA 1
ATOM 552 C C . ALA A 1 69 ? -13.469 3.038 10.592 1.00 53.16 69 ALA A C 1
ATOM 554 O O . ALA A 1 69 ? -14.048 3.219 11.656 1.00 53.16 69 ALA A O 1
ATOM 555 N N . ASN A 1 70 ? -13.077 1.819 10.209 1.00 50.47 70 ASN A N 1
ATOM 556 C CA . ASN A 1 70 ? -13.201 0.618 11.039 1.00 50.47 70 ASN A CA 1
ATOM 557 C C . ASN A 1 70 ? -11.818 0.196 11.542 1.00 50.47 70 ASN A C 1
ATOM 559 O O . ASN A 1 70 ? -11.238 -0.783 11.078 1.00 50.47 70 ASN A O 1
ATOM 563 N N . SER A 1 71 ? -11.264 0.981 12.466 1.00 49.34 71 SER A N 1
ATOM 564 C CA . SER A 1 71 ? -10.261 0.459 13.394 1.00 49.34 71 SER A CA 1
ATOM 565 C C . SER A 1 71 ? -11.043 -0.110 14.574 1.00 49.34 71 SER A C 1
ATOM 567 O O . SER A 1 71 ? -11.590 0.665 15.356 1.00 49.34 71 SER A O 1
ATOM 569 N N . HIS A 1 72 ? -11.198 -1.434 14.613 1.00 42.75 72 HIS A N 1
ATOM 570 C CA . HIS A 1 72 ? -11.594 -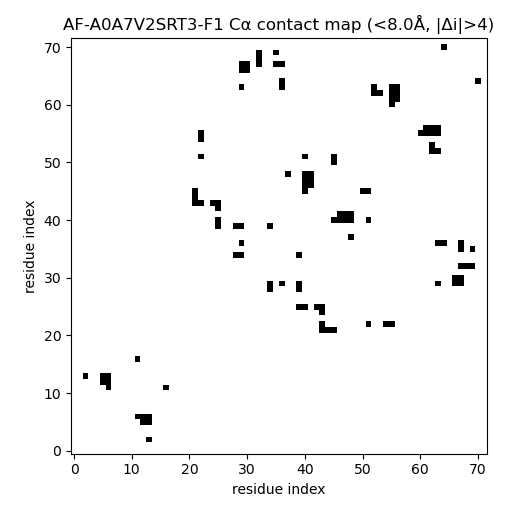2.127 15.839 1.00 42.75 72 HIS A CA 1
ATOM 571 C C . HIS A 1 72 ? -10.456 -2.058 16.858 1.00 42.75 72 HIS A C 1
ATOM 573 O O . HIS A 1 72 ? -9.282 -2.097 16.416 1.00 42.75 72 HIS A O 1
#

Solvent-accessible surface area (backbone atoms only — not comparable to full-atom values): 4284 Å² total; per-residue (Å²): 118,67,74,62,54,54,40,70,75,63,82,41,54,68,68,56,52,53,50,50,52,29,50,53,48,30,52,63,44,48,74,46,83,85,66,52,69,64,56,34,29,47,76,30,69,40,96,42,60,70,60,40,43,51,53,42,22,74,74,70,75,46,51,61,66,79,65,38,89,77,77,127

Nearest PDB structures (foldseek):
  3oio-assembly1_A  TM=8.802E-01  e=2.939E-03  Chromobacterium violaceum
  3oou-assembly1_A  TM=8.996E-01  e=4.779E-03  Listeria innocua
  3lsg-assembly1_A  TM=8.902E-01  e=1.189E-02  Fusobacterium nucleatum subsp. nucleatum
  6xiu-assembly1_B-2  TM=8.196E-01  e=8.256E-03  Escherichia coli
  6xiu-assembly1_A  TM=8.214E-01  e=1.053E-02  Escherichia coli